Protein AF-A0AA40NEQ8-F1 (afdb_monomer_lite)

Structure (mmCIF, N/CA/C/O backbone):
data_AF-A0AA40NEQ8-F1
#
_entry.id   AF-A0AA40NEQ8-F1
#
loop_
_atom_site.group_PDB
_atom_site.id
_atom_site.type_symbol
_atom_site.label_atom_id
_atom_site.label_alt_id
_atom_site.label_comp_id
_atom_site.label_asym_id
_atom_site.label_entity_id
_atom_site.label_seq_id
_atom_site.pdbx_PDB_ins_code
_atom_site.Cartn_x
_atom_site.Cartn_y
_atom_site.Cartn_z
_atom_site.occupancy
_atom_site.B_iso_or_equiv
_atom_site.auth_seq_id
_atom_site.auth_comp_id
_atom_site.auth_asym_id
_atom_site.auth_atom_id
_atom_site.pdbx_PDB_model_num
ATOM 1 N N . MET A 1 1 ? -2.521 -6.591 20.349 1.00 66.06 1 MET A N 1
ATOM 2 C CA . MET A 1 1 ? -2.086 -5.811 19.171 1.00 66.06 1 MET A CA 1
ATOM 3 C C . MET A 1 1 ? -3.326 -5.278 18.486 1.00 66.06 1 MET A C 1
ATOM 5 O O . MET A 1 1 ? -4.354 -5.940 18.560 1.00 66.06 1 MET A O 1
ATOM 9 N N . THR A 1 2 ? -3.269 -4.087 17.892 1.00 89.25 2 THR A N 1
ATOM 10 C CA . THR A 1 2 ? -4.372 -3.599 17.047 1.00 89.25 2 THR A CA 1
ATOM 11 C C . THR A 1 2 ? -4.322 -4.277 15.677 1.00 89.25 2 THR A C 1
ATOM 13 O O . THR A 1 2 ? -3.277 -4.787 15.266 1.00 89.25 2 THR A O 1
ATOM 16 N N . LYS A 1 3 ? -5.438 -4.252 14.943 1.00 91.94 3 LYS A N 1
ATOM 17 C CA . LYS A 1 3 ? -5.513 -4.807 13.585 1.00 91.94 3 LYS A CA 1
ATOM 18 C C . LYS A 1 3 ? -4.514 -4.133 12.634 1.00 91.94 3 LYS A C 1
ATOM 20 O O . LYS A 1 3 ? -3.936 -4.786 11.772 1.00 91.94 3 LYS A O 1
ATOM 25 N N . GLU A 1 4 ? -4.269 -2.834 12.801 1.00 94.88 4 GLU A N 1
ATOM 26 C CA . GLU A 1 4 ? -3.271 -2.099 12.020 1.00 94.88 4 GLU A CA 1
ATOM 27 C C . GLU A 1 4 ? -1.849 -2.595 12.299 1.00 94.88 4 GLU A C 1
ATOM 29 O O . GLU A 1 4 ? -1.077 -2.777 11.362 1.00 94.88 4 GLU A O 1
ATOM 34 N N . GLN A 1 5 ? -1.507 -2.872 13.561 1.00 95.19 5 GLN A N 1
ATOM 35 C CA . GLN A 1 5 ? -0.184 -3.392 13.924 1.00 95.19 5 GLN A CA 1
ATOM 36 C C . GLN A 1 5 ? 0.088 -4.757 13.279 1.00 95.19 5 GLN A C 1
ATOM 38 O O . GLN A 1 5 ? 1.194 -4.996 12.789 1.00 95.19 5 GLN A O 1
ATOM 43 N N . GLU A 1 6 ? -0.923 -5.628 13.230 1.00 96.56 6 GLU A N 1
ATOM 44 C CA . GLU A 1 6 ? -0.845 -6.919 12.536 1.00 96.56 6 GLU A CA 1
ATOM 45 C C . GLU A 1 6 ? -0.627 -6.730 11.033 1.00 96.56 6 GLU A C 1
ATOM 47 O O . GLU A 1 6 ? 0.257 -7.360 10.449 1.00 96.56 6 GLU A O 1
ATOM 52 N N . ILE A 1 7 ? -1.369 -5.804 10.417 1.00 96.75 7 ILE A N 1
ATOM 53 C CA . ILE A 1 7 ? -1.188 -5.442 9.010 1.00 96.75 7 ILE A CA 1
ATOM 54 C C . ILE A 1 7 ? 0.246 -4.967 8.770 1.00 96.75 7 ILE A C 1
ATOM 56 O O . ILE A 1 7 ? 0.928 -5.530 7.918 1.00 96.75 7 ILE A O 1
ATOM 60 N N . TYR A 1 8 ? 0.759 -4.001 9.535 1.00 97.69 8 TYR A N 1
ATOM 61 C CA . TYR A 1 8 ? 2.124 -3.502 9.341 1.00 97.69 8 TYR A CA 1
ATOM 62 C C . TYR A 1 8 ? 3.176 -4.598 9.506 1.00 97.69 8 TYR A C 1
ATOM 64 O O . TYR A 1 8 ? 4.123 -4.655 8.720 1.00 97.69 8 TYR A O 1
ATOM 72 N N . ALA A 1 9 ? 3.007 -5.506 10.470 1.00 97.31 9 ALA A N 1
ATOM 73 C CA . ALA A 1 9 ? 3.893 -6.656 10.626 1.00 97.31 9 ALA A CA 1
ATOM 74 C C . ALA A 1 9 ? 3.890 -7.559 9.379 1.00 97.31 9 ALA A C 1
ATOM 76 O O . ALA A 1 9 ? 4.958 -7.959 8.908 1.00 97.31 9 ALA A O 1
ATOM 77 N N . LEU A 1 10 ? 2.715 -7.827 8.799 1.00 96.88 10 LEU A N 1
ATOM 78 C CA . LEU A 1 10 ? 2.582 -8.606 7.566 1.00 96.88 10 LEU A CA 1
ATOM 79 C C . LEU A 1 10 ? 3.221 -7.902 6.366 1.00 96.88 10 LEU A C 1
ATOM 81 O O . LEU A 1 10 ? 3.975 -8.542 5.632 1.00 96.88 10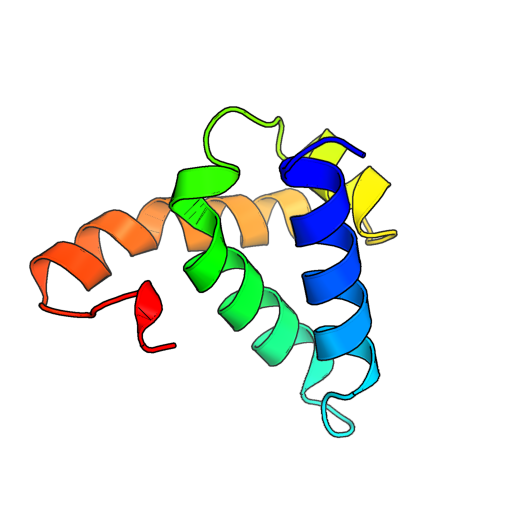 LEU A O 1
ATOM 85 N N . ILE A 1 11 ? 2.986 -6.596 6.193 1.00 96.94 11 ILE A N 1
ATOM 86 C CA . ILE A 1 11 ? 3.592 -5.805 5.110 1.00 96.94 11 ILE A CA 1
ATOM 87 C C . ILE A 1 11 ? 5.120 -5.842 5.218 1.00 96.94 11 ILE A C 1
ATOM 89 O O . ILE A 1 11 ? 5.800 -6.144 4.235 1.00 96.94 11 ILE A O 1
ATOM 93 N N . ARG A 1 12 ? 5.674 -5.576 6.412 1.00 97.25 12 ARG A N 1
ATOM 94 C CA . ARG A 1 12 ? 7.128 -5.609 6.650 1.00 97.25 12 ARG A CA 1
ATOM 95 C C . ARG A 1 12 ? 7.699 -6.994 6.330 1.00 97.25 12 ARG A C 1
ATOM 97 O O . ARG A 1 12 ? 8.683 -7.080 5.598 1.00 97.25 12 ARG A O 1
ATOM 104 N N . LYS A 1 13 ? 7.053 -8.066 6.808 1.00 97.31 13 LYS A N 1
ATOM 105 C CA . LYS A 1 13 ? 7.463 -9.454 6.542 1.00 97.31 13 LYS A CA 1
ATOM 106 C C . LYS A 1 13 ? 7.469 -9.766 5.046 1.00 97.31 13 LYS A C 1
ATOM 108 O O . LYS A 1 13 ? 8.466 -10.259 4.532 1.00 97.31 13 LYS A O 1
ATOM 113 N N . LYS A 1 14 ? 6.384 -9.454 4.335 1.00 97.31 14 LYS A N 1
ATOM 114 C CA . LYS A 1 14 ? 6.262 -9.709 2.894 1.00 97.31 14 LYS A CA 1
ATOM 115 C C . LYS A 1 14 ? 7.316 -8.957 2.089 1.00 97.31 14 LYS A C 1
ATOM 117 O O . LYS A 1 14 ? 8.032 -9.570 1.309 1.00 97.31 14 LYS A O 1
ATOM 122 N N . ARG A 1 15 ? 7.513 -7.669 2.380 1.00 95.88 15 ARG A N 1
ATOM 123 C CA . ARG A 1 15 ? 8.553 -6.844 1.752 1.00 95.88 15 ARG A CA 1
ATOM 124 C C . ARG A 1 15 ? 9.972 -7.363 2.005 1.00 95.88 15 ARG A C 1
ATOM 126 O O . ARG A 1 15 ? 10.825 -7.228 1.136 1.00 95.88 15 ARG A O 1
ATOM 133 N N . GLN A 1 16 ? 10.251 -7.922 3.183 1.00 95.75 16 GLN A N 1
ATOM 134 C CA . GLN A 1 16 ? 11.551 -8.536 3.485 1.00 95.75 16 GLN A CA 1
ATOM 135 C C . GLN A 1 16 ? 11.767 -9.854 2.736 1.00 95.75 16 GLN A C 1
ATOM 137 O O . GLN A 1 16 ? 12.897 -10.148 2.364 1.00 95.75 16 GLN A O 1
ATOM 142 N N . MET A 1 17 ? 10.696 -10.621 2.517 1.00 97.06 17 MET A N 1
ATOM 143 C CA . MET A 1 17 ? 10.720 -11.890 1.784 1.00 97.06 17 MET A CA 1
ATOM 144 C C . MET A 1 17 ? 10.665 -11.723 0.259 1.00 97.06 17 MET A C 1
ATOM 146 O O . MET A 1 17 ? 10.837 -12.710 -0.452 1.00 97.06 17 MET A O 1
ATOM 150 N N . ALA A 1 18 ? 10.400 -10.514 -0.242 1.00 97.31 18 ALA A N 1
ATOM 151 C CA . ALA A 1 18 ? 10.358 -10.239 -1.672 1.00 97.31 18 ALA A CA 1
ATOM 152 C C . ALA A 1 18 ? 11.736 -10.469 -2.324 1.00 97.31 18 ALA A C 1
ATOM 154 O O . ALA A 1 18 ? 12.756 -10.143 -1.700 1.00 97.31 18 ALA A O 1
ATOM 155 N N . PRO A 1 19 ? 11.776 -10.966 -3.575 1.00 96.88 19 PRO A N 1
ATOM 156 C CA . PRO A 1 19 ? 13.008 -11.071 -4.346 1.00 96.88 19 PRO A CA 1
ATOM 157 C C . PRO A 1 19 ? 13.770 -9.743 -4.442 1.00 96.88 19 PRO A C 1
ATOM 159 O O . PRO A 1 19 ? 13.225 -8.644 -4.266 1.00 96.88 19 PRO A O 1
ATOM 162 N N . GLU A 1 20 ? 15.067 -9.837 -4.725 1.00 94.00 20 GLU A N 1
ATOM 163 C CA . GLU A 1 20 ? 15.890 -8.654 -4.951 1.00 94.00 20 GLU A CA 1
ATOM 164 C C . GLU A 1 20 ? 15.354 -7.839 -6.138 1.00 94.00 20 GLU A C 1
ATOM 166 O O . GLU A 1 20 ? 14.945 -8.387 -7.155 1.00 94.00 20 GLU A O 1
ATOM 171 N N . GLY A 1 21 ? 15.294 -6.514 -5.982 1.00 95.19 21 GLY A N 1
ATOM 172 C CA . GLY A 1 21 ? 14.672 -5.617 -6.962 1.00 95.19 21 GLY A CA 1
ATOM 173 C C . GLY A 1 21 ? 13.142 -5.497 -6.867 1.00 95.19 21 GLY A C 1
ATOM 174 O O . GLY A 1 21 ? 12.592 -4.532 -7.389 1.00 95.19 21 GLY A O 1
ATOM 175 N N . GLU A 1 22 ? 12.445 -6.377 -6.137 1.00 96.69 22 GLU A N 1
ATOM 176 C CA . GLU A 1 22 ? 10.968 -6.405 -6.105 1.00 96.69 22 GLU A CA 1
ATOM 177 C C . GLU A 1 22 ? 10.342 -5.776 -4.850 1.00 96.69 22 GLU A C 1
ATOM 179 O O . GLU A 1 22 ? 9.125 -5.620 -4.761 1.00 96.69 22 GLU A O 1
ATOM 184 N N . LYS A 1 23 ? 11.149 -5.342 -3.874 1.00 95.38 23 LYS A N 1
ATOM 185 C CA . LYS A 1 23 ? 10.658 -4.839 -2.571 1.00 95.38 23 LYS A CA 1
ATOM 186 C C . LYS A 1 23 ? 9.637 -3.700 -2.676 1.00 95.38 23 LYS A C 1
ATOM 188 O O . LYS A 1 23 ? 8.746 -3.603 -1.832 1.00 95.38 23 LYS A O 1
ATOM 193 N N . THR A 1 24 ? 9.774 -2.818 -3.665 1.00 94.69 24 THR A N 1
ATOM 194 C CA . THR A 1 24 ? 8.825 -1.713 -3.887 1.00 94.69 24 THR A CA 1
ATOM 195 C C . THR A 1 24 ? 7.532 -2.203 -4.535 1.00 94.69 24 THR A C 1
ATOM 197 O O . THR A 1 24 ? 6.453 -1.787 -4.121 1.00 94.69 24 THR A O 1
ATOM 200 N N . ALA A 1 25 ? 7.620 -3.134 -5.488 1.00 96.12 25 ALA A N 1
ATOM 201 C CA . ALA A 1 25 ? 6.443 -3.756 -6.087 1.00 96.12 25 ALA A CA 1
ATOM 202 C C . ALA A 1 25 ? 5.642 -4.545 -5.038 1.00 96.12 25 ALA A C 1
ATOM 204 O O . ALA A 1 25 ? 4.428 -4.378 -4.943 1.00 96.12 25 ALA A O 1
ATOM 205 N N . GLU A 1 26 ? 6.324 -5.302 -4.175 1.00 97.12 26 GLU A N 1
ATOM 206 C CA . GLU A 1 26 ? 5.685 -5.998 -3.055 1.00 97.12 26 GLU A CA 1
ATOM 207 C C . GLU A 1 26 ? 5.030 -5.007 -2.083 1.00 97.12 26 GLU A C 1
ATOM 209 O O . GLU A 1 26 ? 3.893 -5.204 -1.660 1.00 97.12 26 GLU A O 1
ATOM 214 N N . LEU A 1 27 ? 5.698 -3.893 -1.759 1.00 96.12 27 LEU A N 1
ATOM 215 C CA . LEU A 1 27 ? 5.098 -2.844 -0.933 1.00 96.12 27 LEU A CA 1
ATOM 216 C C . LEU A 1 27 ? 3.803 -2.308 -1.561 1.00 96.12 27 LEU A C 1
ATOM 218 O O . LEU A 1 27 ? 2.803 -2.169 -0.861 1.00 96.12 27 LEU A O 1
ATOM 222 N N . HIS A 1 28 ? 3.798 -2.025 -2.865 1.00 95.94 28 HIS A N 1
ATOM 223 C CA . HIS A 1 28 ? 2.594 -1.596 -3.577 1.00 95.94 28 HIS A CA 1
ATOM 224 C C . HIS A 1 28 ? 1.477 -2.631 -3.503 1.00 95.94 28 HIS A C 1
ATOM 226 O O . HIS A 1 28 ? 0.344 -2.271 -3.187 1.00 95.94 28 HIS A O 1
ATOM 232 N N . LEU A 1 29 ? 1.801 -3.903 -3.734 1.00 95.88 29 LEU A N 1
ATOM 233 C CA . LEU A 1 29 ? 0.852 -5.008 -3.665 1.00 95.88 29 LEU A CA 1
ATOM 234 C C . LEU A 1 29 ? 0.181 -5.078 -2.290 1.00 95.88 29 LEU A C 1
ATOM 236 O O . LEU A 1 29 ? -1.045 -5.096 -2.179 1.00 95.88 29 LEU A O 1
ATOM 240 N N . GLN A 1 30 ? 0.985 -5.023 -1.230 1.00 96.25 30 GLN A N 1
ATOM 241 C CA . GLN A 1 30 ? 0.484 -5.047 0.137 1.00 96.25 30 GLN A CA 1
ATOM 242 C C . GLN A 1 30 ? -0.330 -3.789 0.487 1.00 96.25 30 GLN A C 1
ATOM 244 O O . GLN A 1 30 ? -1.349 -3.877 1.173 1.00 96.25 30 GLN A O 1
ATOM 249 N N . LEU A 1 31 ? 0.062 -2.614 -0.016 1.00 95.44 31 LEU A N 1
ATOM 250 C CA . LEU A 1 31 ? -0.708 -1.379 0.157 1.00 95.44 31 LEU A CA 1
ATOM 251 C C . LEU A 1 31 ? -2.056 -1.421 -0.572 1.00 95.44 31 LEU A C 1
ATOM 253 O O . LEU A 1 31 ? -3.012 -0.842 -0.063 1.00 95.44 31 LEU A O 1
ATOM 257 N N . LEU A 1 32 ? -2.155 -2.096 -1.723 1.00 95.50 32 LEU A N 1
ATOM 258 C CA . LEU A 1 32 ? -3.426 -2.345 -2.412 1.00 95.50 32 LEU A CA 1
ATOM 259 C C . LEU A 1 32 ? -4.305 -3.303 -1.604 1.00 95.50 32 LEU A C 1
ATOM 261 O O . LEU A 1 32 ? -5.462 -2.980 -1.331 1.00 95.50 32 LEU A O 1
A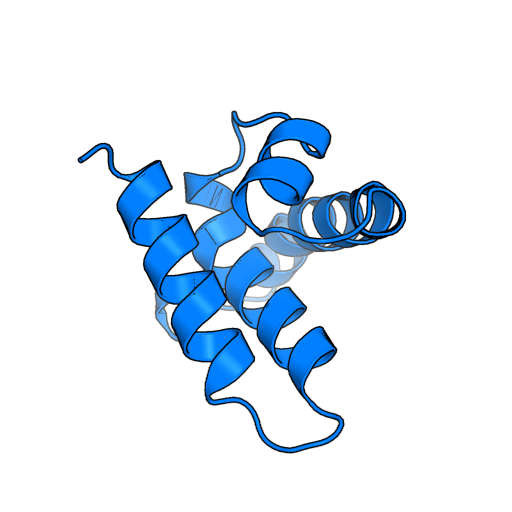TOM 265 N N . LYS A 1 33 ? -3.736 -4.433 -1.165 1.00 95.06 33 LYS A N 1
ATOM 266 C CA . LYS A 1 33 ? -4.424 -5.454 -0.364 1.00 95.06 33 LYS A CA 1
ATOM 267 C C . LYS A 1 33 ? -5.054 -4.868 0.900 1.00 95.06 33 LYS A C 1
ATOM 269 O O . LYS A 1 33 ? -6.230 -5.084 1.175 1.00 95.06 33 LYS A O 1
ATOM 274 N N . TYR A 1 34 ? -4.300 -4.057 1.641 1.00 94.75 34 TYR A N 1
ATOM 275 C CA . TYR A 1 34 ? -4.764 -3.461 2.898 1.00 94.75 34 TYR A CA 1
ATOM 276 C C . TYR A 1 34 ? -5.305 -2.033 2.756 1.00 94.75 34 TYR A C 1
ATOM 278 O O . TYR A 1 34 ? -5.568 -1.375 3.764 1.00 94.75 34 TYR A O 1
ATOM 286 N N . ALA A 1 35 ? -5.528 -1.538 1.534 1.00 92.88 35 ALA A N 1
ATOM 287 C CA . ALA A 1 35 ? -5.935 -0.151 1.296 1.00 92.88 35 ALA A CA 1
ATOM 288 C C . ALA A 1 35 ? -7.213 0.246 2.046 1.00 92.88 35 ALA A C 1
ATOM 290 O O . ALA A 1 35 ? -7.290 1.342 2.601 1.00 92.88 35 ALA A O 1
ATOM 291 N N . LYS A 1 36 ? -8.206 -0.652 2.075 1.00 90.62 36 LYS A N 1
ATOM 292 C CA . LYS A 1 36 ? -9.472 -0.443 2.790 1.00 90.62 36 LYS A CA 1
ATOM 293 C C . LYS A 1 36 ? -9.272 -0.466 4.304 1.00 90.62 36 LYS A C 1
ATOM 295 O O . LYS A 1 36 ? -9.842 0.358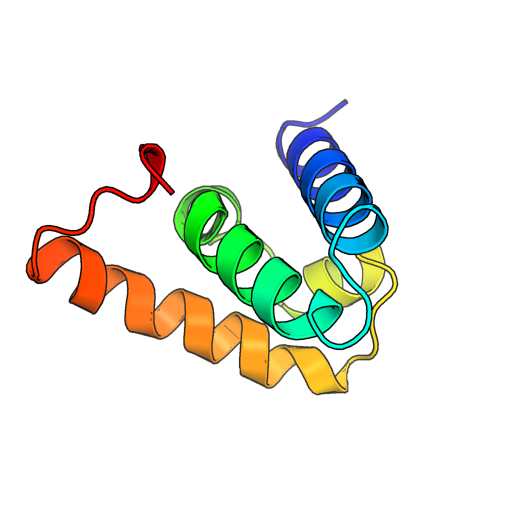 5.004 1.00 90.62 36 LYS A O 1
ATOM 300 N N . ALA A 1 37 ? -8.457 -1.393 4.803 1.00 93.19 37 ALA A N 1
ATOM 301 C CA . ALA A 1 37 ? -8.204 -1.536 6.233 1.00 93.19 37 ALA A CA 1
ATOM 302 C C . ALA A 1 37 ? -7.381 -0.374 6.804 1.00 93.19 37 ALA A C 1
ATOM 304 O O . ALA A 1 37 ? -7.514 -0.062 7.978 1.00 93.19 37 ALA A O 1
ATOM 305 N N . LEU A 1 38 ? -6.558 0.274 5.977 1.00 94.75 38 LEU A N 1
ATOM 306 C CA . LEU A 1 38 ? -5.727 1.407 6.372 1.00 94.75 38 LEU A CA 1
ATOM 307 C C . LEU A 1 38 ? -6.294 2.757 5.914 1.00 94.75 38 LEU A C 1
ATOM 309 O O . LEU A 1 38 ? -5.581 3.753 6.000 1.00 94.75 38 LEU A O 1
ATOM 313 N N . SER A 1 39 ? -7.520 2.844 5.383 1.00 92.44 39 SER A N 1
ATOM 314 C CA . SER A 1 39 ? -8.009 4.076 4.738 1.00 92.44 39 SER A CA 1
ATOM 315 C C . SER A 1 39 ? -8.130 5.275 5.684 1.00 92.44 39 SER A C 1
ATOM 317 O O . SER A 1 39 ? -8.012 6.410 5.229 1.00 92.44 39 SER A O 1
ATOM 319 N N . HIS A 1 40 ? -8.346 5.026 6.980 1.00 93.75 40 HIS A N 1
ATOM 320 C CA . HIS A 1 40 ? -8.464 6.044 8.032 1.00 93.75 40 HIS A CA 1
ATOM 321 C C . HIS A 1 40 ? -7.118 6.531 8.570 1.00 93.75 40 HIS A C 1
ATOM 323 O O . HIS A 1 40 ? -7.071 7.559 9.239 1.00 93.75 40 HIS A O 1
ATOM 329 N N . VAL A 1 41 ? -6.028 5.812 8.297 1.00 95.88 41 VAL A N 1
ATOM 330 C CA . VAL A 1 41 ? -4.708 6.154 8.833 1.00 95.88 41 VAL A CA 1
ATOM 331 C C . VAL A 1 41 ? -4.062 7.252 7.988 1.00 95.88 41 VAL A C 1
ATOM 333 O O . VAL A 1 41 ? -4.154 7.249 6.753 1.00 95.88 41 VAL A O 1
ATOM 336 N N . ASP A 1 42 ? -3.367 8.190 8.627 1.00 95.62 42 ASP A N 1
ATOM 337 C CA . ASP A 1 42 ? -2.577 9.177 7.900 1.00 95.62 42 ASP A CA 1
ATOM 338 C C . ASP A 1 42 ? -1.412 8.520 7.132 1.00 95.62 42 ASP A C 1
ATOM 340 O O . ASP A 1 42 ? -0.801 7.544 7.567 1.00 95.62 42 ASP A O 1
ATOM 344 N N . ARG A 1 43 ? -1.088 9.058 5.953 1.00 95.75 43 ARG A N 1
ATOM 345 C CA . ARG A 1 43 ? -0.039 8.486 5.092 1.00 95.75 43 ARG A CA 1
ATOM 346 C C . ARG A 1 43 ? 1.352 8.612 5.711 1.00 95.75 43 ARG A C 1
ATOM 348 O O . ARG A 1 43 ? 2.176 7.733 5.485 1.00 95.75 43 ARG A O 1
ATOM 355 N N . LYS A 1 44 ? 1.612 9.674 6.483 1.00 95.88 44 LYS A N 1
ATOM 356 C CA . LYS A 1 44 ? 2.861 9.836 7.235 1.00 95.88 44 LYS A CA 1
ATOM 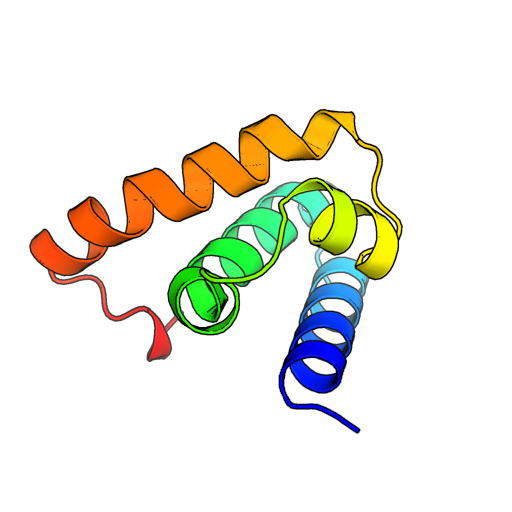357 C C . LYS A 1 44 ? 2.984 8.751 8.300 1.00 95.88 44 LYS A C 1
ATOM 359 O O . LYS A 1 44 ? 4.018 8.099 8.349 1.00 95.88 44 LYS A O 1
ATOM 364 N N . ALA A 1 45 ? 1.914 8.500 9.053 1.00 96.00 45 ALA A N 1
ATOM 365 C CA . ALA A 1 45 ? 1.895 7.454 10.074 1.00 96.00 45 ALA A CA 1
ATOM 366 C C . ALA A 1 45 ? 2.160 6.060 9.473 1.00 96.00 45 ALA A C 1
ATOM 368 O O . ALA A 1 45 ? 2.910 5.277 10.041 1.00 96.00 45 ALA A O 1
ATOM 369 N N . ILE A 1 46 ? 1.631 5.765 8.277 1.00 96.50 46 ILE A N 1
ATOM 370 C CA . ILE A 1 46 ? 1.959 4.516 7.564 1.00 96.50 46 ILE A CA 1
ATOM 371 C C . ILE A 1 46 ? 3.448 4.447 7.202 1.00 96.50 46 ILE A C 1
ATOM 373 O O . ILE A 1 46 ? 4.053 3.386 7.344 1.00 96.50 46 ILE A O 1
ATOM 377 N N . CYS A 1 47 ? 4.048 5.544 6.727 1.00 96.44 47 CYS A N 1
ATOM 378 C CA . CYS A 1 47 ? 5.485 5.583 6.442 1.00 96.44 47 CYS A CA 1
ATOM 379 C C . CYS A 1 47 ? 6.323 5.309 7.700 1.00 96.44 47 CYS A C 1
ATOM 381 O O . CYS A 1 47 ? 7.241 4.489 7.649 1.00 96.44 47 CYS A O 1
ATOM 383 N N . GLU A 1 48 ? 5.987 5.966 8.814 1.00 96.06 48 GLU A N 1
ATOM 384 C CA . GLU A 1 48 ? 6.663 5.817 10.109 1.00 96.06 48 GLU A CA 1
ATOM 385 C C . GLU A 1 48 ? 6.563 4.380 10.623 1.00 96.06 48 GLU A C 1
ATOM 387 O O . GLU A 1 48 ? 7.583 3.761 10.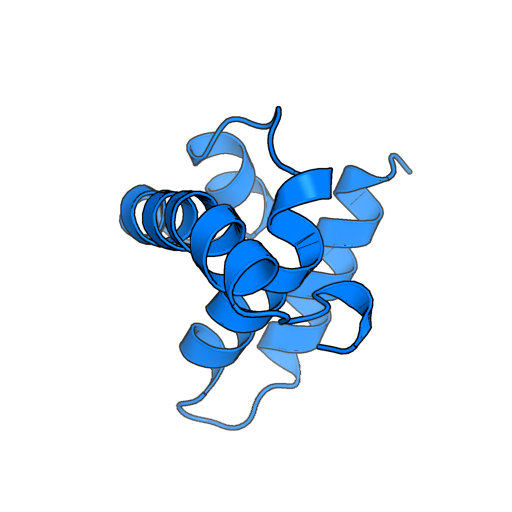923 1.00 96.06 48 GLU A O 1
ATOM 392 N N . GLU A 1 49 ? 5.359 3.807 10.622 1.00 95.69 49 GLU A N 1
ATOM 393 C CA . GLU A 1 49 ? 5.144 2.416 11.005 1.00 95.69 49 GLU A CA 1
ATOM 394 C C . GLU A 1 49 ? 5.944 1.476 10.099 1.00 95.69 49 GLU A C 1
ATOM 396 O O . GLU A 1 49 ? 6.722 0.646 10.564 1.00 95.69 49 GLU A O 1
ATOM 401 N N . LEU A 1 50 ? 5.848 1.601 8.781 1.00 95.44 50 LEU A N 1
ATOM 402 C CA . LEU A 1 50 ? 6.570 0.703 7.877 1.00 95.44 50 LEU A CA 1
ATOM 403 C C . LEU A 1 50 ? 8.094 0.920 7.859 1.00 95.44 50 LEU A C 1
ATOM 405 O O . LEU A 1 50 ? 8.795 0.127 7.223 1.00 95.44 50 LEU A O 1
ATOM 409 N N . GLY A 1 51 ? 8.613 1.943 8.549 1.00 94.75 51 GLY A N 1
ATOM 410 C CA . GLY A 1 51 ? 10.035 2.281 8.556 1.00 94.75 51 GLY A CA 1
ATOM 411 C C . GLY A 1 51 ? 10.535 2.664 7.162 1.00 94.75 51 GLY A C 1
ATOM 412 O O . GLY A 1 51 ? 11.633 2.276 6.762 1.00 94.75 51 GLY A O 1
ATOM 413 N N . ILE A 1 52 ? 9.697 3.351 6.382 1.00 94.56 52 ILE A N 1
ATOM 414 C CA . ILE A 1 52 ? 10.006 3.804 5.021 1.00 94.56 52 ILE A CA 1
ATOM 415 C C . ILE A 1 52 ? 10.049 5.329 4.960 1.00 94.56 52 ILE A C 1
ATOM 417 O O . ILE A 1 52 ? 9.400 6.023 5.739 1.00 94.56 52 ILE A O 1
ATOM 421 N N . GLY A 1 53 ? 10.817 5.855 4.007 1.00 94.31 53 GLY A N 1
ATOM 422 C CA . GLY A 1 53 ? 10.968 7.297 3.838 1.00 94.31 53 GLY A CA 1
ATOM 423 C C . GLY A 1 53 ? 9.643 8.000 3.537 1.00 94.31 53 GLY A C 1
ATOM 424 O O . GLY A 1 53 ? 8.751 7.446 2.891 1.00 94.31 53 GLY A O 1
ATOM 425 N N . GL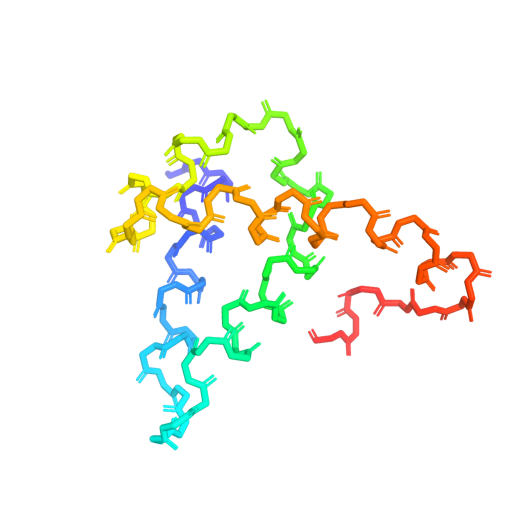U A 1 54 ? 9.535 9.266 3.943 1.00 92.06 54 GLU A N 1
ATOM 426 C CA . GLU A 1 54 ? 8.349 10.086 3.667 1.00 92.06 54 GLU A CA 1
ATOM 427 C C . GLU A 1 54 ? 8.060 10.269 2.169 1.00 92.06 54 GLU A C 1
ATOM 429 O O . GLU A 1 54 ? 6.925 10.569 1.793 1.00 92.06 54 GLU A O 1
ATOM 434 N N . SER A 1 55 ? 9.054 10.050 1.302 1.00 89.56 55 SER A N 1
ATOM 435 C CA . SER A 1 55 ? 8.886 10.036 -0.155 1.00 89.56 55 SER A CA 1
ATOM 436 C C . SER A 1 55 ? 7.790 9.064 -0.621 1.00 89.56 55 SER A C 1
ATOM 438 O O . SER A 1 55 ? 7.138 9.312 -1.636 1.00 89.56 55 SER A O 1
ATOM 440 N N . TYR A 1 56 ? 7.496 8.020 0.161 1.00 94.56 56 TYR A N 1
ATOM 441 C CA . TYR A 1 56 ? 6.444 7.043 -0.126 1.00 94.56 56 TYR A CA 1
ATOM 442 C C . TYR A 1 56 ? 5.015 7.547 0.158 1.00 94.56 56 TYR A C 1
ATOM 444 O O . TYR A 1 56 ? 4.049 6.890 -0.237 1.00 94.56 56 TYR A O 1
ATOM 452 N N . LYS A 1 57 ? 4.822 8.738 0.754 1.00 95.62 57 LYS A N 1
ATOM 453 C CA . LYS A 1 57 ? 3.479 9.328 0.970 1.00 95.62 57 LYS A CA 1
ATOM 454 C C . LYS A 1 57 ? 2.677 9.435 -0.332 1.00 95.62 57 LYS A C 1
ATOM 456 O O . LYS A 1 57 ? 1.462 9.207 -0.349 1.00 95.62 57 LYS A O 1
ATOM 461 N N . ALA A 1 58 ? 3.347 9.788 -1.430 1.00 94.12 58 ALA A N 1
ATOM 462 C CA . ALA A 1 58 ? 2.719 9.874 -2.744 1.00 94.12 58 ALA A CA 1
ATOM 463 C C . ALA A 1 58 ? 2.313 8.488 -3.265 1.00 94.12 58 ALA A C 1
ATOM 465 O O . ALA A 1 58 ? 1.217 8.331 -3.798 1.00 94.12 58 ALA A O 1
ATOM 466 N N . GLU A 1 59 ? 3.156 7.476 -3.067 1.00 92.62 59 GLU A N 1
ATOM 467 C CA . GLU A 1 59 ? 2.893 6.099 -3.487 1.00 92.62 59 GLU A CA 1
ATOM 468 C C . GLU A 1 59 ? 1.706 5.481 -2.748 1.00 92.62 59 GLU A C 1
ATOM 470 O O . GLU A 1 59 ? 0.800 4.952 -3.389 1.00 92.62 59 GLU A O 1
ATOM 475 N N . ILE A 1 60 ? 1.627 5.656 -1.427 1.00 95.69 60 ILE A N 1
ATOM 476 C CA . ILE A 1 60 ? 0.469 5.221 -0.630 1.00 95.69 60 ILE A CA 1
ATOM 477 C C . ILE A 1 60 ? -0.814 5.897 -1.136 1.00 95.69 60 ILE A C 1
ATOM 479 O O . ILE A 1 60 ? -1.854 5.252 -1.280 1.00 95.69 60 ILE A O 1
ATOM 483 N N . GLY A 1 61 ? -0.744 7.195 -1.455 1.00 93.94 61 GLY A N 1
ATOM 484 C CA . GLY A 1 61 ? -1.866 7.931 -2.042 1.00 93.94 61 GLY A CA 1
ATOM 485 C C . GLY A 1 61 ? -2.315 7.354 -3.388 1.00 93.94 61 GLY A C 1
ATOM 486 O O . GLY A 1 61 ? -3.511 7.158 -3.599 1.00 93.94 61 GLY A O 1
ATOM 487 N N . LYS A 1 62 ? -1.369 7.024 -4.276 1.00 93.38 62 LYS A N 1
ATOM 488 C CA . LYS A 1 62 ? -1.662 6.389 -5.572 1.00 93.38 62 LYS A CA 1
ATOM 489 C C . LYS A 1 62 ? -2.355 5.037 -5.383 1.00 93.38 62 LYS A C 1
ATOM 491 O O . LYS A 1 62 ? -3.375 4.801 -6.029 1.00 93.38 62 LYS A O 1
ATOM 496 N N . MET A 1 63 ? -1.857 4.196 -4.472 1.00 94.88 63 MET A N 1
ATOM 497 C CA . MET A 1 63 ? -2.450 2.880 -4.197 1.00 94.88 63 MET A CA 1
ATOM 498 C C . MET A 1 63 ? -3.880 3.009 -3.654 1.00 94.88 63 MET A C 1
ATOM 500 O O . MET A 1 63 ? -4.786 2.340 -4.140 1.00 94.88 63 MET A O 1
ATOM 504 N N . ARG A 1 64 ? -4.139 3.948 -2.733 1.00 93.38 64 ARG A N 1
ATOM 505 C CA . ARG A 1 64 ? -5.505 4.223 -2.247 1.00 93.38 64 ARG A CA 1
ATOM 506 C C . ARG A 1 64 ? -6.447 4.702 -3.352 1.00 93.38 64 ARG A C 1
ATOM 508 O O . ARG A 1 64 ? -7.594 4.266 -3.414 1.00 93.38 64 ARG A O 1
ATOM 515 N N . ASN A 1 65 ? -5.976 5.596 -4.218 1.00 92.31 65 ASN A N 1
ATOM 516 C CA . ASN A 1 65 ? -6.809 6.184 -5.265 1.00 92.31 65 ASN A CA 1
ATOM 517 C C . ASN A 1 65 ? -7.180 5.169 -6.354 1.00 92.31 65 ASN A C 1
ATOM 519 O O . ASN A 1 65 ? -8.290 5.220 -6.884 1.00 92.31 65 ASN A O 1
ATOM 523 N N . ILE A 1 66 ? -6.275 4.242 -6.690 1.00 95.00 66 ILE A N 1
ATOM 524 C CA . ILE A 1 66 ? -6.528 3.255 -7.745 1.00 95.00 66 ILE A CA 1
ATOM 525 C C . ILE A 1 66 ? -7.428 2.104 -7.278 1.00 95.00 66 ILE A C 1
ATOM 527 O O . ILE A 1 66 ? -8.164 1.557 -8.093 1.00 95.00 66 ILE A O 1
ATOM 531 N N . VAL A 1 67 ? -7.455 1.791 -5.977 1.00 94.25 67 VAL A N 1
ATOM 532 C CA . VAL A 1 67 ? -8.249 0.688 -5.400 1.00 94.25 67 VAL A CA 1
ATOM 533 C C . VAL A 1 67 ? -9.710 0.705 -5.838 1.00 94.25 67 VAL A C 1
ATOM 535 O O . VAL A 1 67 ? -10.207 -0.316 -6.305 1.00 94.25 67 VAL A O 1
ATOM 538 N N . LYS A 1 68 ? -10.382 1.863 -5.781 1.00 91.44 68 LYS A N 1
ATOM 539 C CA . LYS A 1 68 ? -11.787 1.968 -6.212 1.00 91.44 68 LYS A CA 1
ATOM 540 C C . LYS A 1 68 ? -11.962 1.583 -7.683 1.00 91.44 68 LYS A C 1
ATOM 542 O O . LYS A 1 68 ? -12.895 0.868 -8.021 1.00 91.44 68 LYS A O 1
ATOM 547 N N . ARG A 1 69 ? -11.040 2.021 -8.549 1.00 95.44 69 ARG A N 1
ATOM 548 C CA . ARG A 1 69 ? -11.061 1.702 -9.986 1.00 95.44 69 ARG A CA 1
ATOM 549 C C . ARG A 1 69 ? -10.807 0.218 -10.237 1.00 95.44 69 ARG A C 1
ATOM 551 O O . ARG A 1 69 ? -11.472 -0.360 -11.086 1.00 95.44 69 ARG A O 1
ATOM 558 N N . LEU A 1 70 ? -9.878 -0.391 -9.498 1.00 94.75 70 LEU A N 1
ATOM 559 C CA . LEU A 1 70 ? -9.581 -1.821 -9.611 1.00 94.75 70 LEU A CA 1
ATOM 560 C C . LEU A 1 70 ? -10.777 -2.677 -9.182 1.00 94.75 70 LEU A C 1
ATOM 562 O O . LEU A 1 70 ? -11.148 -3.603 -9.896 1.00 94.75 70 LEU A O 1
ATOM 566 N N . GLN A 1 71 ? -11.428 -2.325 -8.073 1.00 93.00 71 GLN A N 1
ATOM 567 C CA . GLN A 1 71 ? -12.640 -3.010 -7.614 1.00 93.00 71 GLN A CA 1
ATOM 568 C C . GLN A 1 71 ? -13.789 -2.867 -8.618 1.00 93.00 71 GLN A C 1
ATOM 570 O O . GLN A 1 71 ? -14.445 -3.853 -8.939 1.00 93.00 71 GLN A O 1
ATOM 575 N N . SER A 1 72 ? -13.999 -1.670 -9.179 1.00 94.44 72 SER A N 1
ATOM 576 C CA . SER A 1 72 ? -14.967 -1.465 -10.267 1.00 94.44 72 SER A CA 1
ATOM 577 C C . SER A 1 72 ? -14.652 -2.285 -11.521 1.00 94.44 72 SER A C 1
ATOM 579 O O . SER A 1 72 ? -15.570 -2.629 -12.257 1.00 94.44 72 SER A O 1
ATOM 581 N N . ALA A 1 73 ? -13.381 -2.611 -11.762 1.00 96.44 73 ALA A N 1
ATOM 582 C CA . ALA A 1 73 ? -12.949 -3.483 -12.852 1.00 96.44 73 ALA A CA 1
ATOM 583 C C . ALA A 1 73 ? -13.047 -4.986 -12.514 1.00 96.44 73 ALA A C 1
ATOM 585 O O . ALA A 1 73 ? -12.661 -5.817 -13.332 1.00 96.44 73 ALA A O 1
ATOM 586 N N . GLY A 1 74 ? -13.550 -5.345 -11.328 1.00 95.12 74 GLY A N 1
ATOM 587 C CA . GLY A 1 74 ? -13.725 -6.732 -10.895 1.00 95.12 74 GLY A CA 1
ATOM 588 C C . GLY A 1 74 ? -12.519 -7.339 -10.173 1.00 95.12 74 GLY A C 1
ATOM 589 O O . GLY A 1 74 ? -12.521 -8.542 -9.919 1.00 95.12 74 GLY A O 1
ATOM 590 N N . LEU A 1 75 ? -11.496 -6.547 -9.825 1.00 94.06 75 LEU A N 1
ATOM 591 C CA . LEU A 1 75 ? -10.386 -7.046 -9.013 1.00 94.06 75 LEU A CA 1
ATOM 592 C C . LEU A 1 75 ? -10.847 -7.295 -7.572 1.00 94.06 75 LEU A C 1
ATOM 594 O O . LEU A 1 75 ? -11.306 -6.379 -6.884 1.00 94.06 75 LEU A O 1
ATOM 598 N N . ASP A 1 76 ? -10.647 -8.521 -7.102 1.00 91.19 76 ASP A N 1
ATOM 599 C CA . ASP A 1 76 ? -10.868 -8.903 -5.712 1.00 91.19 76 ASP A CA 1
ATOM 600 C C . ASP A 1 76 ? -9.574 -8.740 -4.902 1.00 91.19 76 ASP A C 1
ATOM 602 O O . ASP A 1 76 ? -8.641 -9.532 -5.037 1.00 91.19 76 ASP A O 1
ATOM 606 N N . LEU A 1 77 ? -9.517 -7.702 -4.060 1.00 87.69 77 LEU A N 1
ATOM 607 C CA . LEU A 1 77 ? -8.334 -7.373 -3.253 1.00 87.69 77 LEU A CA 1
ATOM 608 C C . LEU A 1 77 ? -7.977 -8.455 -2.226 1.00 87.69 77 LEU A C 1
ATOM 610 O O . LEU A 1 77 ? -6.816 -8.552 -1.837 1.00 87.69 77 LEU A O 1
ATOM 614 N N . GLU A 1 78 ? -8.947 -9.262 -1.790 1.00 85.69 78 GLU A N 1
ATOM 615 C CA . GLU A 1 78 ? -8.706 -10.351 -0.834 1.00 85.69 78 GLU A CA 1
ATOM 616 C C . GLU A 1 78 ? -7.986 -11.537 -1.498 1.00 85.69 78 GLU A C 1
ATOM 618 O O . GLU A 1 78 ? -7.386 -12.369 -0.816 1.00 85.69 78 GLU A O 1
ATOM 623 N N . ARG A 1 79 ? -8.009 -11.599 -2.837 1.00 86.50 79 ARG A N 1
ATOM 624 C CA . ARG A 1 79 ? -7.371 -12.646 -3.650 1.00 86.50 79 ARG A CA 1
ATOM 625 C C . ARG A 1 79 ? -5.997 -12.252 -4.194 1.00 86.50 79 ARG A C 1
ATOM 627 O O . ARG A 1 79 ? -5.434 -13.005 -4.988 1.00 86.50 79 ARG A O 1
ATOM 634 N N . ILE A 1 80 ? -5.483 -11.097 -3.772 1.00 83.44 80 ILE A N 1
ATOM 635 C CA . ILE A 1 80 ? -4.132 -10.600 -4.063 1.00 83.44 80 ILE A CA 1
ATOM 636 C C . ILE A 1 80 ? -3.138 -11.123 -3.022 1.00 83.44 80 ILE A C 1
ATOM 638 O O . ILE A 1 80 ? -3.469 -11.134 -1.809 1.00 83.44 80 ILE A O 1
#

Radius of gyration: 12.1 Å; chains: 1; bounding box: 31×23×32 Å

Sequence (80 aa):
MTKEQEIYALIRKKRQMAPEGEKTAELHLQLLKYAKALSHVDRKAICEELGIGESYKAEIGKMRNIVKRLQSAGLDLERI

InterPro domains:
  IPR056975 HTH-like domain, bact [PF24718] (4-72)

pLDDT: mean 94.12, std 4.14, range [66.06, 97.69]

Organism: Citrobacter freundii (NCBI:txid546)

Secondary structure (DSSP, 8-state):
--HHHHHHHHHHHHHHHSPTTTHHHHHHHHHHHTTTTTTTS-HHHHHHHHT--GGGHHHHHHHHHHHHHHHHTT--GGG-

Foldseek 3Di:
DDPVLVLLVVLLVQLVVDDPPCSVVSNLLSLLLCLVVCVPPQLVVSCVSNVHDPVCSVVSVVSNVCSVVCVVVVDDSPVD